Protein AF-0000000080647728 (afdb_homodimer)

Structure (mmCIF, N/CA/C/O backbone):
data_AF-0000000080647728-model_v1
#
loop_
_entity.id
_entity.type
_entity.pdbx_description
1 polymer 'DUF2283 domain-containing protein'
#
loop_
_atom_site.group_PDB
_atom_site.id
_a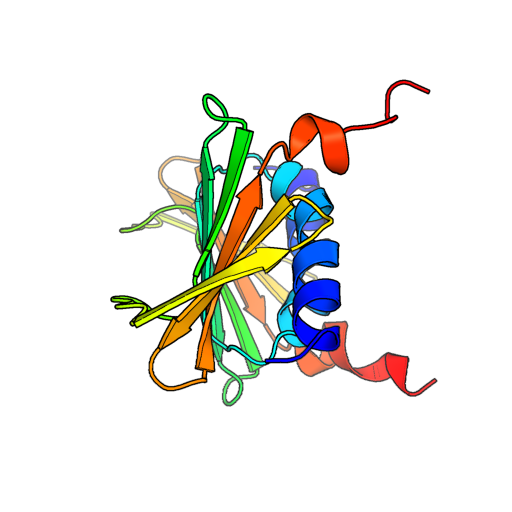tom_site.type_symbol
_atom_site.label_atom_id
_atom_site.label_alt_id
_atom_site.label_comp_id
_atom_site.label_asym_id
_atom_site.label_entity_id
_atom_site.label_seq_id
_atom_site.pdbx_PDB_ins_code
_atom_site.Cartn_x
_atom_site.Cartn_y
_atom_site.Cartn_z
_atom_site.occupancy
_atom_site.B_iso_or_equiv
_atom_site.auth_seq_id
_atom_site.auth_comp_id
_atom_site.auth_asym_id
_atom_site.auth_atom_id
_atom_site.pdbx_PDB_model_num
ATOM 1 N N . MET A 1 1 ? -8.32 15.43 6.559 1 52.53 1 MET A N 1
ATOM 2 C CA . MET A 1 1 ? -7.652 14.203 6.98 1 52.53 1 MET A CA 1
ATOM 3 C C . MET A 1 1 ? -6.828 14.43 8.242 1 52.53 1 MET A C 1
ATOM 5 O O . MET A 1 1 ? -6.027 15.367 8.305 1 52.53 1 MET A O 1
ATOM 9 N N . GLY A 1 2 ? -7.297 14.07 9.383 1 70.12 2 GLY A N 1
ATOM 10 C CA . GLY A 1 2 ? -6.805 14.453 10.695 1 70.12 2 GLY A CA 1
ATOM 11 C C . GLY A 1 2 ? -5.645 13.594 11.164 1 70.12 2 GLY A C 1
ATOM 12 O O . GLY A 1 2 ? -5.02 12.898 10.367 1 70.12 2 GLY A O 1
ATOM 13 N N . ALA A 1 3 ? -5.188 13.719 12.188 1 78.81 3 ALA A N 1
ATOM 14 C CA . ALA A 1 3 ? -4.156 13.016 12.945 1 78.81 3 ALA A CA 1
ATOM 15 C C . ALA A 1 3 ? -4.363 11.508 12.883 1 78.81 3 ALA A C 1
ATOM 17 O O . ALA A 1 3 ? -3.404 10.742 12.742 1 78.81 3 ALA A O 1
ATOM 18 N N . ALA A 1 4 ? -5.559 11.055 12.766 1 85.25 4 ALA A N 1
ATOM 19 C CA . ALA A 1 4 ? -5.875 9.633 12.781 1 85.25 4 ALA A CA 1
ATOM 20 C C . ALA A 1 4 ? -5.461 8.969 11.469 1 85.25 4 ALA A C 1
ATOM 22 O O . ALA A 1 4 ? -4.941 7.852 11.469 1 85.25 4 ALA A O 1
ATOM 23 N N . GLU A 1 5 ? -5.707 9.578 10.312 1 87.69 5 GLU A N 1
ATOM 24 C CA . GLU A 1 5 ? -5.344 9.039 9 1 87.69 5 GLU A CA 1
ATOM 25 C C . GLU A 1 5 ? -3.83 8.914 8.859 1 87.69 5 GLU A C 1
ATOM 27 O O . GLU A 1 5 ? -3.334 7.918 8.328 1 87.69 5 GLU A O 1
ATOM 32 N N . VAL A 1 6 ? -3.107 9.852 9.414 1 91.44 6 VAL A N 1
ATOM 33 C CA . VAL A 1 6 ? -1.65 9.828 9.367 1 91.44 6 VAL A CA 1
ATOM 34 C C . VAL A 1 6 ? -1.125 8.609 10.125 1 91.44 6 VAL A C 1
ATOM 36 O O . VAL A 1 6 ? -0.219 7.922 9.656 1 91.44 6 VAL A O 1
ATOM 39 N N . GLU A 1 7 ? -1.759 8.406 11.266 1 92.38 7 GLU A N 1
ATOM 40 C CA . GLU A 1 7 ? -1.34 7.273 12.078 1 92.38 7 GLU A CA 1
ATOM 41 C C . GLU A 1 7 ? -1.574 5.953 11.352 1 92.38 7 GLU A C 1
ATOM 43 O O . GLU A 1 7 ? -0.728 5.059 11.391 1 92.38 7 GLU A O 1
ATOM 48 N N . LYS A 1 8 ? -2.717 5.801 10.758 1 93.62 8 LYS A N 1
ATOM 49 C CA . LYS A 1 8 ? -3.051 4.574 10.039 1 93.62 8 LYS A CA 1
ATOM 50 C C . LYS A 1 8 ? -2.072 4.32 8.898 1 93.62 8 LYS A C 1
ATOM 52 O O . LYS A 1 8 ? -1.608 3.193 8.711 1 93.62 8 LYS A O 1
ATOM 57 N N . VAL A 1 9 ? -1.729 5.34 8.086 1 95.94 9 VAL A N 1
ATOM 58 C CA . VAL A 1 9 ? -0.808 5.199 6.961 1 95.94 9 VAL A CA 1
ATOM 59 C C . VAL A 1 9 ? 0.607 4.957 7.484 1 95.94 9 VAL A C 1
ATOM 61 O O . VAL A 1 9 ? 1.35 4.145 6.926 1 95.94 9 VAL A O 1
ATOM 64 N N . SER A 1 10 ? 0.935 5.629 8.625 1 94.38 10 SER A N 1
ATOM 65 C CA . SER A 1 10 ? 2.254 5.445 9.219 1 94.38 10 SER A CA 1
ATOM 66 C C . SER A 1 10 ? 2.477 3.996 9.641 1 94.38 10 SER A C 1
ATOM 68 O O . SER A 1 10 ? 3.594 3.482 9.547 1 94.38 10 SER A O 1
ATOM 70 N N . ALA A 1 11 ? 1.428 3.344 10.023 1 93.25 11 ALA A N 1
ATOM 71 C CA . ALA A 1 11 ? 1.516 1.955 10.469 1 93.25 11 ALA A CA 1
ATOM 72 C C . ALA A 1 11 ? 1.848 1.026 9.305 1 93.25 11 ALA A C 1
ATOM 74 O O . ALA A 1 11 ? 2.309 -0.099 9.516 1 93.25 11 ALA A O 1
ATOM 75 N N . LEU A 1 12 ? 1.635 1.454 8.086 1 94.25 12 LEU A N 1
ATOM 76 C CA . LEU A 1 12 ? 1.918 0.665 6.895 1 94.25 12 LEU A CA 1
ATOM 77 C C . LEU A 1 12 ? 3.398 0.729 6.539 1 94.25 12 LEU A C 1
ATOM 79 O O . LEU A 1 12 ? 3.93 -0.182 5.898 1 94.25 12 LEU A O 1
ATOM 83 N N . VAL A 1 13 ? 4.094 1.771 6.957 1 95.38 13 VAL A N 1
ATOM 84 C CA . VAL A 1 13 ? 5.41 2.119 6.441 1 95.38 13 VAL A CA 1
ATOM 85 C C . VAL A 1 13 ? 6.391 0.979 6.707 1 95.38 13 VAL A C 1
ATOM 87 O O . VAL A 1 13 ? 7.066 0.504 5.793 1 95.38 13 VAL A O 1
ATOM 90 N N . PRO A 1 14 ? 6.352 0.413 7.98 1 93.56 14 PRO A N 1
ATOM 91 C CA . PRO A 1 14 ? 7.301 -0.675 8.219 1 93.56 14 PRO A CA 1
ATOM 92 C C . PRO A 1 14 ? 7.027 -1.902 7.355 1 93.56 14 PRO A C 1
ATOM 94 O O . PRO A 1 14 ? 7.965 -2.578 6.922 1 93.56 14 PRO A O 1
ATOM 97 N N . HIS A 1 15 ? 5.777 -2.215 7.121 1 93.44 15 HIS A N 1
ATOM 98 C CA . HIS A 1 15 ? 5.418 -3.359 6.289 1 93.44 15 HIS A CA 1
ATOM 99 C C . HIS A 1 15 ? 5.793 -3.119 4.832 1 93.44 15 HIS A C 1
ATOM 101 O O . HIS A 1 15 ? 6.305 -4.02 4.164 1 93.44 15 HIS A O 1
ATOM 107 N N . LEU A 1 16 ? 5.574 -1.917 4.332 1 95.19 16 LEU A N 1
ATOM 108 C CA . LEU A 1 16 ? 5.883 -1.56 2.953 1 95.19 16 LEU A CA 1
ATOM 109 C C . LEU A 1 16 ? 7.379 -1.69 2.682 1 95.19 16 LEU A C 1
ATOM 111 O O . LEU A 1 16 ? 7.781 -2.129 1.602 1 95.19 16 LEU A O 1
ATOM 115 N N . LEU A 1 17 ? 8.188 -1.427 3.686 1 93.56 17 LEU A N 1
ATOM 116 C CA . LEU A 1 17 ? 9.633 -1.405 3.5 1 93.56 17 LEU A CA 1
ATOM 117 C C . LEU A 1 17 ? 10.188 -2.82 3.393 1 93.56 17 LEU A C 1
ATOM 119 O O . LEU A 1 17 ? 11.305 -3.02 2.91 1 93.56 17 LEU A O 1
ATOM 123 N N . THR A 1 18 ? 9.375 -3.785 3.834 1 92.5 18 THR A N 1
ATOM 124 C CA . THR A 1 18 ? 9.8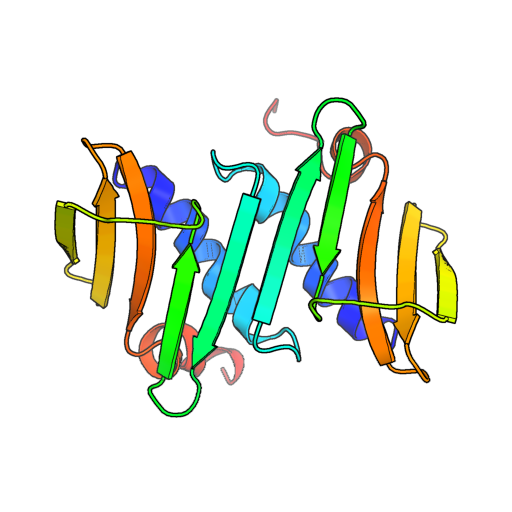52 -5.164 3.793 1 92.5 18 THR A CA 1
ATOM 125 C C . THR A 1 18 ? 9.469 -5.828 2.473 1 92.5 18 THR A C 1
ATOM 127 O O . THR A 1 18 ? 9.93 -6.934 2.172 1 92.5 18 THR A O 1
ATOM 130 N N . ILE A 1 19 ? 8.648 -5.219 1.734 1 93.31 19 ILE A N 1
ATOM 131 C CA . ILE A 1 19 ? 8.289 -5.734 0.419 1 93.31 19 ILE A CA 1
ATOM 132 C C . ILE A 1 19 ? 9.43 -5.488 -0.565 1 93.31 19 ILE A C 1
ATOM 134 O O . ILE A 1 19 ? 9.977 -4.387 -0.625 1 93.31 19 ILE A O 1
ATOM 138 N N . PRO A 1 20 ? 9.789 -6.473 -1.344 1 93.25 20 PRO A N 1
ATOM 139 C CA . PRO A 1 20 ? 10.953 -6.348 -2.221 1 93.25 20 PRO A CA 1
ATOM 140 C C . PRO A 1 20 ? 10.711 -5.406 -3.396 1 93.25 20 PRO A C 1
ATOM 142 O O . PRO A 1 20 ? 11.625 -5.137 -4.176 1 93.25 20 PRO A O 1
ATOM 145 N N . HIS A 1 21 ? 9.586 -4.84 -3.512 1 95.44 21 HIS A N 1
ATOM 146 C CA . HIS A 1 21 ? 9.242 -3.914 -4.582 1 95.44 21 HIS A CA 1
ATOM 147 C C . HIS A 1 21 ? 9.219 -2.475 -4.078 1 95.44 21 HIS A C 1
ATOM 149 O O . HIS A 1 21 ? 8.664 -2.197 -3.012 1 95.44 21 HIS A O 1
ATOM 155 N N . LYS A 1 22 ? 9.727 -1.535 -4.855 1 96.25 22 LYS A N 1
ATOM 156 C CA . LYS A 1 22 ? 9.836 -0.133 -4.461 1 96.25 22 LYS A CA 1
ATOM 157 C C . LYS A 1 22 ? 8.57 0.639 -4.824 1 96.25 22 LYS A C 1
ATOM 159 O O . LYS A 1 22 ? 8.344 1.743 -4.324 1 96.25 22 LYS A O 1
ATOM 164 N N . LYS A 1 23 ? 7.875 0.081 -5.77 1 97.94 23 LYS A N 1
ATOM 165 C CA . LYS A 1 23 ? 6.602 0.671 -6.172 1 97.94 23 LYS A CA 1
ATOM 166 C C . LYS A 1 23 ? 5.453 -0.317 -5.98 1 97.94 23 LYS A C 1
ATOM 168 O O . LYS A 1 23 ? 5.578 -1.494 -6.324 1 97.94 23 LYS A O 1
ATOM 173 N N . ILE A 1 24 ? 4.418 0.132 -5.414 1 98.06 24 ILE A N 1
ATOM 174 C CA . ILE A 1 24 ? 3.236 -0.684 -5.148 1 98.06 24 ILE A CA 1
ATOM 175 C C . ILE A 1 24 ? 1.976 0.1 -5.508 1 98.06 24 ILE A C 1
ATOM 177 O O . ILE A 1 24 ? 1.855 1.28 -5.168 1 98.06 24 ILE A O 1
ATOM 181 N N . TRP A 1 25 ? 1.13 -0.484 -6.273 1 98.38 25 TRP A N 1
ATOM 182 C CA . TRP A 1 25 ? -0.187 0.058 -6.59 1 98.38 25 TRP A CA 1
ATOM 183 C C . TRP A 1 25 ? -1.292 -0.813 -6.004 1 98.38 25 TRP A C 1
ATOM 185 O O . TRP A 1 25 ? -1.354 -2.014 -6.277 1 98.38 25 TRP A O 1
ATOM 195 N N . VAL A 1 26 ? -2.121 -0.17 -5.238 1 98.38 26 VAL A N 1
ATOM 196 C CA . VAL A 1 26 ? -3.164 -0.921 -4.547 1 98.38 26 VAL A CA 1
ATOM 197 C C . VAL A 1 26 ? -4.535 -0.373 -4.934 1 98.38 26 VAL A C 1
ATOM 199 O O . VAL A 1 26 ? -4.727 0.843 -5.012 1 98.38 26 VAL A O 1
ATOM 202 N N . GLU A 1 27 ? -5.461 -1.187 -5.176 1 98.38 27 GLU A N 1
ATOM 203 C CA . GLU A 1 27 ? -6.855 -0.819 -5.406 1 98.38 27 GLU A CA 1
ATOM 204 C C . GLU A 1 27 ? -7.805 -1.799 -4.727 1 98.38 27 GLU A C 1
ATOM 206 O O . GLU A 1 27 ? -7.727 -3.008 -4.949 1 98.38 27 GLU A O 1
ATOM 211 N N . TYR A 1 28 ? -8.648 -1.309 -3.893 1 98 28 TYR A N 1
ATOM 212 C CA . TYR A 1 28 ? -9.68 -2.131 -3.275 1 98 28 TYR A CA 1
ATOM 213 C C . TYR A 1 28 ? -11.023 -1.924 -3.961 1 98 28 TYR A C 1
ATOM 215 O O . TYR A 1 28 ? -11.57 -0.817 -3.955 1 98 28 TYR A O 1
ATOM 223 N N . ASP A 1 29 ? -11.492 -2.945 -4.59 1 97.94 29 ASP A N 1
ATOM 224 C CA . ASP A 1 29 ? -12.844 -3 -5.141 1 97.94 29 ASP A CA 1
ATOM 225 C C . ASP A 1 29 ? -13.836 -3.494 -4.098 1 97.94 29 ASP A C 1
ATOM 227 O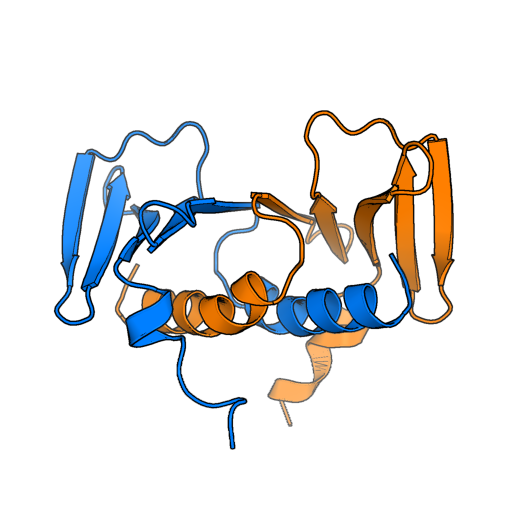 O . ASP A 1 29 ? -14.023 -4.703 -3.93 1 97.94 29 ASP A O 1
ATOM 231 N N . GLU A 1 30 ? -14.508 -2.629 -3.443 1 95.44 30 GLU A N 1
ATOM 232 C CA . GLU A 1 30 ? -15.414 -2.955 -2.346 1 95.44 30 GLU A CA 1
ATOM 233 C C . GLU A 1 30 ? -16.594 -3.793 -2.83 1 95.44 30 GLU A C 1
ATOM 235 O O . GLU A 1 30 ? -17.047 -4.703 -2.131 1 95.44 30 GLU A O 1
ATOM 240 N N . GLU A 1 31 ? -17.078 -3.434 -4.012 1 96.56 31 GLU A N 1
ATOM 241 C CA . GLU A 1 31 ? -18.25 -4.141 -4.547 1 96.56 31 GLU A CA 1
ATOM 242 C C . GLU A 1 31 ? -17.922 -5.613 -4.789 1 96.56 31 GLU A C 1
ATOM 244 O O . GLU A 1 31 ? -18.719 -6.488 -4.434 1 96.56 31 GLU A O 1
ATOM 249 N N . ALA A 1 32 ? -16.797 -5.898 -5.297 1 97.62 32 ALA A N 1
ATOM 250 C CA . ALA A 1 32 ? -16.406 -7.281 -5.578 1 97.62 32 ALA A CA 1
ATOM 251 C C . ALA A 1 32 ? -15.695 -7.906 -4.383 1 97.62 32 ALA A C 1
ATOM 253 O O . ALA A 1 32 ? -15.445 -9.109 -4.363 1 97.62 32 ALA A O 1
ATOM 254 N N . ASP A 1 33 ? -15.312 -7.062 -3.316 1 97.19 33 ASP A N 1
ATOM 255 C CA . ASP A 1 33 ? -14.531 -7.461 -2.148 1 97.19 33 ASP A CA 1
ATOM 256 C C . ASP A 1 33 ? -13.195 -8.07 -2.559 1 97.19 33 ASP A C 1
ATOM 258 O O . ASP A 1 33 ? -12.852 -9.172 -2.129 1 97.19 33 ASP A O 1
ATOM 262 N N . VAL A 1 34 ? -12.469 -7.328 -3.439 1 98.25 34 VAL A N 1
ATOM 263 C CA . VAL A 1 34 ? -11.195 -7.758 -4.008 1 98.25 34 VAL A CA 1
ATOM 264 C C . VAL A 1 34 ? -10.156 -6.652 -3.838 1 98.25 34 VAL A C 1
ATOM 266 O O . VAL A 1 34 ? -10.43 -5.484 -4.113 1 98.25 34 VAL A O 1
ATOM 269 N N . LEU A 1 35 ? -9.023 -7.059 -3.32 1 98.44 35 LEU A N 1
ATOM 270 C CA . LEU A 1 35 ? -7.895 -6.141 -3.236 1 98.44 35 LEU A CA 1
ATOM 271 C C . LEU A 1 35 ? -6.836 -6.484 -4.281 1 98.44 35 LEU A C 1
ATOM 273 O O . LEU A 1 35 ? -6.359 -7.621 -4.34 1 98.44 35 LEU A O 1
ATOM 277 N N . TYR A 1 36 ? -6.492 -5.551 -5.148 1 98.38 36 TYR A N 1
ATOM 278 C CA . TYR A 1 36 ? -5.438 -5.68 -6.152 1 98.38 36 TYR A CA 1
ATOM 279 C C . TYR A 1 36 ? -4.145 -5.027 -5.672 1 98.38 36 TYR A C 1
ATOM 281 O O . TYR A 1 36 ? -4.148 -3.869 -5.246 1 98.38 36 TYR A O 1
ATOM 289 N N . VAL A 1 37 ? -3.125 -5.727 -5.684 1 98.19 37 VAL A N 1
ATOM 290 C CA . VAL A 1 37 ? -1.785 -5.227 -5.398 1 98.19 37 VAL A CA 1
ATOM 291 C C . VAL A 1 37 ? -0.878 -5.465 -6.602 1 98.19 37 VAL A C 1
ATOM 293 O O . VAL A 1 37 ? -0.686 -6.605 -7.031 1 98.19 37 VAL A O 1
ATOM 296 N N . ASN A 1 38 ? -0.361 -4.406 -7.164 1 98.06 38 ASN A N 1
ATOM 297 C CA . ASN A 1 38 ? 0.505 -4.492 -8.336 1 98.06 38 ASN A CA 1
ATOM 298 C C . ASN A 1 38 ? 1.908 -3.973 -8.031 1 98.06 38 ASN A C 1
ATOM 300 O O . ASN A 1 38 ? 2.066 -2.951 -7.363 1 98.06 38 ASN A O 1
ATOM 304 N N . PHE A 1 39 ? 2.867 -4.621 -8.547 1 97.62 39 PHE A N 1
ATOM 305 C CA . PHE A 1 39 ? 4.258 -4.238 -8.328 1 97.62 39 PHE A CA 1
ATOM 306 C C . PHE A 1 39 ? 4.891 -3.74 -9.625 1 97.62 39 PHE A C 1
ATOM 308 O O . PHE A 1 39 ? 6.031 -3.275 -9.625 1 97.62 39 PHE A O 1
ATOM 315 N N . LYS A 1 40 ? 4.152 -3.848 -10.648 1 96.19 40 LYS A N 1
ATOM 316 C CA . LYS A 1 40 ? 4.59 -3.422 -11.977 1 96.19 40 LYS A CA 1
ATOM 317 C C . LYS A 1 40 ? 3.43 -2.854 -12.781 1 96.19 40 LYS A C 1
ATOM 319 O O . LYS A 1 40 ? 2.342 -3.432 -12.805 1 96.19 40 LYS A O 1
ATOM 324 N N . ARG A 1 41 ? 3.646 -1.686 -13.414 1 92.94 41 ARG A N 1
ATOM 325 C CA . ARG A 1 41 ? 2.672 -1.079 -14.312 1 92.94 41 ARG A CA 1
ATOM 326 C C . ARG A 1 41 ? 3.355 -0.495 -15.547 1 92.94 41 ARG A C 1
ATOM 328 O O . ARG A 1 41 ? 4.266 0.327 -15.43 1 92.94 41 ARG A O 1
ATOM 335 N N . PRO A 1 42 ? 2.934 -0.889 -16.75 1 91.44 42 PRO A N 1
ATOM 336 C CA . PRO A 1 42 ? 1.928 -1.929 -16.984 1 91.44 42 PRO A CA 1
ATOM 337 C C . PRO A 1 42 ? 2.463 -3.336 -16.719 1 91.44 42 PRO A C 1
ATOM 339 O O . PRO A 1 42 ? 3.666 -3.576 -16.844 1 91.44 42 PRO A O 1
ATOM 342 N N . SER A 1 43 ? 1.529 -4.184 -16.094 1 89.62 43 SER A N 1
ATOM 343 C CA . SER A 1 43 ? 1.917 -5.582 -15.93 1 89.62 43 SER A CA 1
ATOM 344 C C . SER A 1 43 ? 1.214 -6.473 -16.938 1 89.62 43 SER A C 1
ATOM 346 O O . SER A 1 43 ? 0.061 -6.227 -17.297 1 89.62 43 SER A O 1
ATOM 348 N N . ARG A 1 44 ? 2.01 -7.336 -17.5 1 93.44 44 ARG A N 1
ATOM 349 C CA . ARG A 1 44 ? 1.472 -8.359 -18.406 1 93.44 44 ARG A CA 1
ATOM 350 C C . ARG A 1 44 ? 1.787 -9.758 -17.875 1 93.44 44 ARG A C 1
ATOM 352 O O . ARG A 1 44 ? 2.74 -10.391 -18.344 1 93.44 44 ARG A O 1
ATOM 359 N N . ALA A 1 45 ? 1.059 -10.195 -17 1 94.81 45 ALA A N 1
ATOM 360 C CA . ALA A 1 45 ? 1.298 -11.508 -16.406 1 94.81 45 ALA A CA 1
ATOM 361 C C . ALA A 1 45 ? 1.179 -12.617 -17.438 1 94.81 45 ALA A C 1
ATOM 363 O O . ALA A 1 45 ? 0.284 -12.578 -18.297 1 94.81 45 ALA A O 1
ATOM 364 N N . ASP A 1 46 ? 2.08 -13.484 -17.453 1 97.44 46 ASP A N 1
ATOM 365 C CA . ASP A 1 46 ? 2.012 -14.633 -18.359 1 97.44 46 ASP A CA 1
ATOM 366 C C . ASP A 1 46 ? 1.742 -15.922 -17.578 1 97.44 46 ASP A C 1
ATOM 368 O O . ASP A 1 46 ? 1.647 -17 -18.172 1 97.44 46 ASP A O 1
ATOM 372 N N . ASP A 1 47 ? 1.717 -15.883 -16.234 1 95.81 47 ASP A N 1
ATOM 373 C CA . ASP A 1 47 ? 1.381 -16.984 -15.344 1 95.81 47 ASP A CA 1
ATOM 374 C C . ASP A 1 47 ? 0.583 -16.5 -14.133 1 95.81 47 ASP A C 1
ATOM 376 O O . ASP A 1 47 ? 0.785 -15.375 -13.664 1 95.81 47 ASP A O 1
ATOM 380 N N . SER A 1 48 ? -0.343 -17.25 -13.68 1 96.38 48 SER A N 1
ATOM 381 C CA . SER A 1 48 ? -1.125 -16.953 -12.484 1 96.38 48 SER A CA 1
ATOM 382 C C . SER A 1 48 ? -1.438 -18.234 -11.703 1 96.38 48 SER A C 1
ATOM 384 O O . SER A 1 48 ? -1.648 -19.281 -12.297 1 96.38 48 SER A O 1
ATOM 386 N N . GLU A 1 49 ? -1.444 -18.109 -10.375 1 96.25 49 GLU A N 1
ATOM 387 C CA . GLU A 1 49 ? -1.731 -19.234 -9.477 1 96.25 49 GLU A CA 1
ATOM 388 C C . GLU A 1 49 ? -2.74 -18.828 -8.406 1 96.25 49 GLU A C 1
ATOM 390 O O . GLU A 1 49 ? -2.598 -17.781 -7.773 1 96.25 49 GLU A O 1
ATOM 395 N N . LEU A 1 50 ? -3.746 -19.625 -8.281 1 96.31 50 LEU A N 1
ATOM 396 C CA . LEU A 1 50 ? -4.672 -19.469 -7.16 1 96.31 50 LEU A CA 1
ATOM 397 C C . LEU A 1 50 ? -4.219 -20.297 -5.961 1 96.31 50 LEU A C 1
ATOM 399 O O . LEU A 1 50 ? -4.031 -21.5 -6.074 1 96.31 50 LEU A O 1
ATOM 403 N N . THR A 1 51 ? -4.023 -19.609 -4.855 1 94.31 51 THR A N 1
ATOM 404 C CA . THR A 1 51 ? -3.566 -20.312 -3.656 1 94.31 51 THR A CA 1
ATOM 405 C C . THR A 1 51 ? -4.754 -20.797 -2.828 1 94.31 51 THR A C 1
ATOM 407 O O . THR A 1 51 ? -5.898 -20.453 -3.115 1 94.31 51 THR A O 1
ATOM 410 N N . ASP A 1 52 ? -4.496 -21.578 -1.776 1 91.5 52 ASP A N 1
ATOM 411 C CA . ASP A 1 52 ? -5.539 -22.125 -0.916 1 91.5 52 ASP A CA 1
ATOM 412 C C . ASP A 1 52 ? -6.188 -21.031 -0.075 1 91.5 52 ASP A C 1
ATOM 414 O O . ASP A 1 52 ? -7.32 -21.188 0.391 1 91.5 52 ASP A O 1
ATOM 418 N N . ASP A 1 53 ? -5.531 -19.875 0.059 1 91.25 53 ASP A N 1
ATOM 419 C CA . ASP A 1 53 ? -6.02 -18.781 0.907 1 91.25 53 ASP A CA 1
ATOM 420 C C . ASP A 1 53 ? -6.68 -17.688 0.074 1 91.25 53 ASP A C 1
ATOM 422 O O . ASP A 1 53 ? -6.664 -16.516 0.455 1 91.25 53 ASP A O 1
ATOM 426 N N . ASP A 1 54 ? -7.129 -18.062 -1.134 1 95.31 54 ASP A N 1
ATOM 427 C CA . ASP A 1 54 ? -7.902 -17.156 -1.98 1 95.31 54 ASP A CA 1
ATOM 428 C C . ASP A 1 54 ? -7.051 -15.977 -2.449 1 95.31 54 ASP A C 1
ATOM 430 O O . ASP A 1 54 ? -7.512 -14.836 -2.449 1 95.31 54 ASP A O 1
ATOM 434 N N . ILE A 1 55 ? -5.785 -16.266 -2.752 1 97.25 55 ILE A N 1
ATOM 435 C CA . ILE A 1 55 ? -4.887 -15.266 -3.318 1 97.25 55 ILE A CA 1
ATOM 436 C C . ILE A 1 55 ? -4.465 -15.688 -4.723 1 97.25 55 ILE A C 1
ATOM 438 O O . ILE A 1 55 ? -4.09 -16.844 -4.945 1 97.25 55 ILE A O 1
ATOM 442 N N . ILE A 1 56 ? -4.629 -14.836 -5.68 1 97.62 56 ILE A N 1
ATOM 443 C CA . ILE A 1 56 ? -4.102 -15.07 -7.02 1 97.62 56 ILE A CA 1
ATOM 444 C C . ILE A 1 56 ? -2.738 -14.398 -7.16 1 97.62 56 ILE A C 1
ATOM 446 O O . ILE A 1 56 ? -2.617 -13.18 -6.988 1 97.62 56 ILE A O 1
ATOM 450 N N . ILE A 1 57 ? -1.797 -15.133 -7.43 1 97.62 57 ILE A N 1
ATOM 451 C CA . ILE A 1 57 ? -0.449 -14.625 -7.656 1 97.62 57 ILE A CA 1
ATOM 452 C C . ILE A 1 57 ? -0.18 -14.531 -9.156 1 97.62 57 ILE A C 1
ATOM 454 O O . ILE A 1 57 ? -0.324 -15.516 -9.883 1 97.62 57 ILE A O 1
ATOM 458 N N . ARG A 1 58 ? 0.111 -13.383 -9.648 1 97.38 58 ARG A N 1
ATOM 459 C CA . ARG A 1 58 ? 0.404 -13.125 -11.062 1 97.38 58 ARG A CA 1
ATOM 460 C C . ARG A 1 58 ? 1.899 -12.93 -11.281 1 97.38 58 ARG A C 1
ATOM 462 O O . ARG A 1 58 ? 2.555 -12.211 -10.523 1 97.38 58 ARG A O 1
ATOM 469 N N . ARG A 1 59 ? 2.436 -13.617 -12.289 1 96.69 59 ARG A N 1
ATOM 470 C CA . ARG A 1 59 ? 3.865 -13.555 -12.578 1 96.69 59 ARG A CA 1
ATOM 471 C C . ARG A 1 59 ? 4.109 -13.172 -14.039 1 96.69 59 ARG A C 1
ATOM 473 O O . ARG A 1 59 ? 3.293 -13.477 -14.906 1 96.69 59 ARG A O 1
ATOM 480 N N . GLU A 1 60 ? 5.098 -12.43 -14.289 1 96.25 60 GLU A N 1
ATOM 481 C CA . GLU A 1 60 ? 5.668 -12.141 -15.602 1 96.25 60 GLU A CA 1
ATOM 482 C C . GLU A 1 60 ? 7.109 -12.625 -15.703 1 96.25 60 GLU A C 1
ATOM 484 O O . GLU A 1 60 ? 7.984 -12.141 -14.977 1 96.25 60 GLU A O 1
ATOM 489 N N . LYS A 1 61 ? 7.367 -13.656 -16.516 1 94.94 61 LYS A N 1
ATOM 490 C CA . LYS A 1 61 ? 8.703 -14.234 -16.672 1 94.94 61 LYS A CA 1
ATOM 491 C C . LYS A 1 61 ? 9.25 -14.727 -15.336 1 94.94 61 LYS A C 1
ATOM 493 O O . LYS A 1 61 ? 10.398 -14.445 -14.984 1 94.94 61 LYS A O 1
ATOM 498 N N . GLY A 1 62 ? 8.344 -15.297 -14.484 1 92.62 62 GLY A N 1
ATOM 499 C CA . GLY A 1 62 ? 8.742 -15.953 -13.25 1 92.62 62 GLY A CA 1
ATOM 500 C C . GLY A 1 62 ? 8.75 -15.031 -12.047 1 92.62 62 GLY A C 1
ATOM 501 O O . GLY A 1 62 ? 8.875 -15.477 -10.906 1 92.62 62 GLY A O 1
ATOM 502 N N . GLU A 1 63 ? 8.617 -13.695 -12.328 1 93.38 63 GLU A N 1
ATOM 503 C CA . GLU A 1 63 ? 8.641 -12.711 -11.25 1 93.38 63 GLU A CA 1
ATOM 504 C C . GLU A 1 63 ? 7.23 -12.266 -10.875 1 93.38 63 GLU A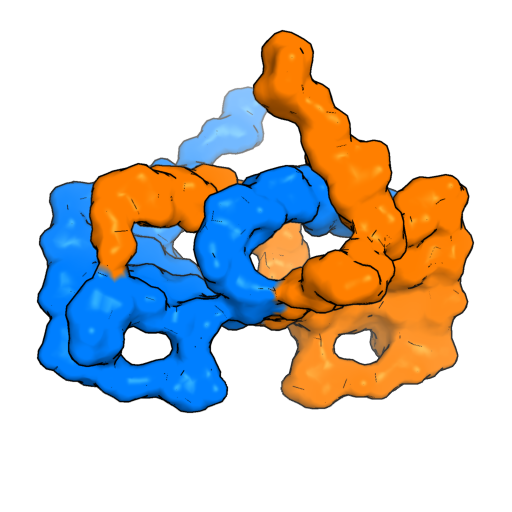 C 1
ATOM 506 O O . GLU A 1 63 ? 6.383 -12.062 -11.75 1 93.38 63 GLU A O 1
ATOM 511 N N . VAL A 1 64 ? 6.984 -12.195 -9.609 1 95.38 64 VAL A N 1
ATOM 512 C CA . VAL A 1 64 ? 5.672 -11.75 -9.148 1 95.38 64 VAL A CA 1
ATOM 513 C C . VAL A 1 64 ? 5.457 -10.289 -9.539 1 95.38 64 VAL A C 1
ATOM 515 O O . VAL A 1 64 ? 6.273 -9.43 -9.203 1 95.38 64 VAL A O 1
ATOM 518 N N . VAL A 1 65 ? 4.406 -10.047 -10.227 1 96.62 65 VAL A N 1
ATOM 519 C CA . VAL A 1 65 ? 4.133 -8.688 -10.672 1 96.62 65 VAL A CA 1
ATOM 520 C C . VAL A 1 65 ? 2.838 -8.18 -10.031 1 96.62 65 VAL A C 1
ATOM 522 O O . VAL A 1 65 ? 2.496 -7.004 -10.156 1 96.62 65 VAL A O 1
ATOM 525 N N . GLY A 1 66 ? 2.086 -9.055 -9.352 1 97.38 66 GLY A N 1
ATOM 526 C CA . GLY A 1 66 ? 0.871 -8.641 -8.664 1 97.38 66 GLY A CA 1
ATOM 527 C C . GLY A 1 66 ? 0.25 -9.75 -7.832 1 97.38 66 GLY A C 1
ATOM 528 O O . G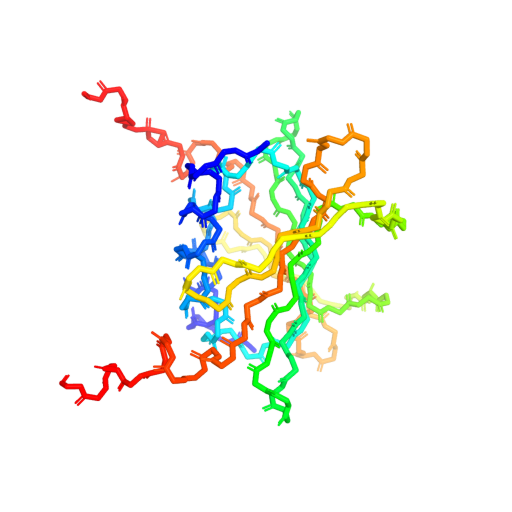LY A 1 66 ? 0.624 -10.914 -7.965 1 97.38 66 GLY A O 1
ATOM 529 N N . MET A 1 67 ? -0.653 -9.375 -7.02 1 97.94 67 MET A N 1
ATOM 530 C CA . MET A 1 67 ? -1.455 -10.266 -6.191 1 97.94 67 MET A CA 1
ATOM 531 C C . MET A 1 67 ? -2.896 -9.773 -6.094 1 97.94 67 MET A C 1
ATOM 533 O O . MET A 1 67 ? -3.139 -8.57 -5.98 1 97.94 67 MET A O 1
ATOM 537 N N . THR A 1 68 ? -3.812 -10.664 -6.176 1 98.06 68 THR A N 1
ATOM 538 C CA . THR A 1 68 ? -5.23 -10.367 -6.004 1 98.06 68 THR A CA 1
ATOM 539 C C . THR A 1 68 ? -5.797 -11.117 -4.805 1 98.06 68 THR A C 1
ATOM 541 O O . THR A 1 68 ? -5.77 -12.352 -4.77 1 98.06 68 THR A O 1
ATOM 544 N N . PHE A 1 69 ? -6.199 -10.43 -3.801 1 97.94 69 PHE A N 1
ATOM 545 C CA . PHE A 1 69 ? -6.82 -11 -2.613 1 97.94 69 PHE A CA 1
ATOM 546 C C . PHE A 1 69 ? -8.336 -11.039 -2.758 1 97.94 69 PHE A C 1
ATOM 548 O O . PHE A 1 69 ? -8.984 -9.992 -2.85 1 97.94 69 PHE A O 1
ATOM 555 N N . LEU A 1 70 ? -8.883 -12.188 -2.771 1 97.88 70 LEU A N 1
ATOM 556 C CA . LEU A 1 70 ? -10.32 -12.383 -2.932 1 97.88 70 LEU A CA 1
ATOM 557 C C . LEU A 1 70 ? -11.008 -12.477 -1.575 1 97.88 70 LEU A C 1
ATOM 559 O O . LEU A 1 70 ? -10.391 -12.859 -0.582 1 97.88 70 LEU A O 1
ATOM 563 N N . ASN A 1 71 ? -12.25 -12.07 -1.488 1 96.31 71 ASN A N 1
ATOM 564 C CA . ASN A 1 71 ? -13.055 -12.188 -0.278 1 96.31 71 ASN A CA 1
ATOM 565 C C . ASN A 1 71 ? -12.352 -11.578 0.929 1 96.31 71 ASN A C 1
ATOM 567 O O . ASN A 1 71 ? -12.227 -12.219 1.972 1 96.31 71 ASN A O 1
ATOM 571 N N . VAL A 1 72 ? -11.867 -10.414 0.735 1 95.19 72 VAL A N 1
ATOM 572 C CA . VAL A 1 72 ? -11.016 -9.719 1.692 1 95.19 72 VAL A CA 1
ATOM 573 C C . VAL A 1 72 ? -11.766 -9.523 3.01 1 95.19 72 VAL A C 1
ATOM 575 O O . VAL A 1 72 ? -11.219 -9.773 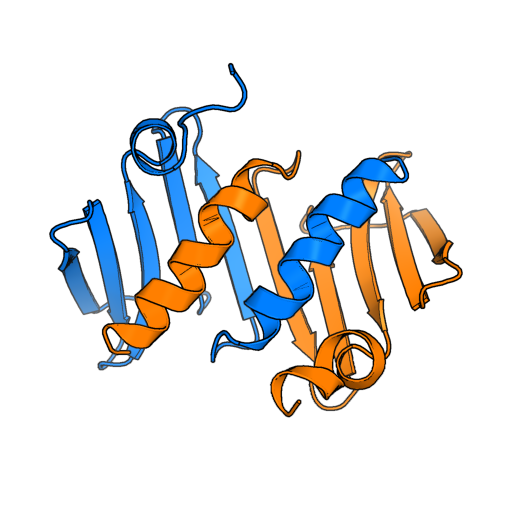4.086 1 95.19 72 VAL A O 1
ATOM 578 N N . ALA A 1 73 ? -12.977 -9.016 2.895 1 90.44 73 ALA A N 1
ATOM 579 C CA . ALA A 1 73 ? -13.781 -8.75 4.09 1 90.44 73 ALA A CA 1
ATOM 580 C C . ALA A 1 73 ? -13.961 -10.023 4.918 1 90.44 73 ALA A C 1
ATOM 582 O O . ALA A 1 73 ? -13.906 -9.977 6.148 1 90.44 73 ALA A O 1
ATOM 583 N N . LYS A 1 74 ? -14.188 -11.148 4.277 1 87.75 74 LYS A N 1
ATOM 584 C CA . LYS A 1 74 ? -14.375 -12.422 4.965 1 87.75 74 LYS A CA 1
ATOM 585 C C . LYS A 1 74 ? -13.078 -12.898 5.605 1 87.75 74 LYS A C 1
ATOM 587 O O . LYS A 1 74 ? -13.078 -13.406 6.727 1 87.75 74 LYS A O 1
ATOM 592 N N . ARG A 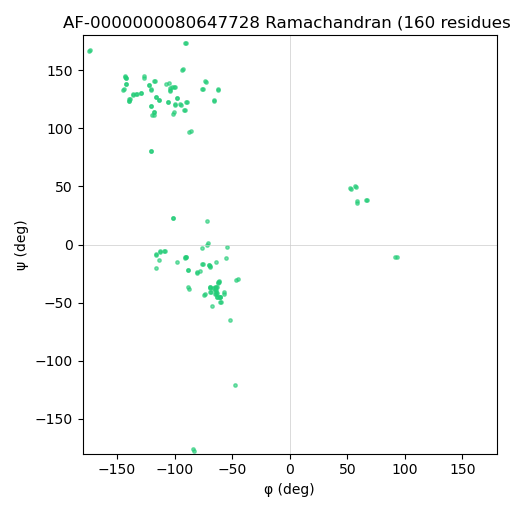1 75 ? -11.977 -12.672 4.922 1 89.88 75 ARG A N 1
ATOM 593 C CA . ARG A 1 75 ? -10.695 -13.242 5.324 1 89.88 75 ARG A CA 1
ATOM 594 C C . ARG A 1 75 ? -9.984 -12.344 6.328 1 89.88 75 ARG A C 1
ATOM 596 O O . ARG A 1 75 ? -9.281 -12.828 7.215 1 89.88 75 ARG A O 1
ATOM 603 N N . PHE A 1 76 ? -10.125 -11.133 6.07 1 82.94 76 PHE A N 1
ATOM 604 C CA . PHE A 1 76 ? -9.344 -10.188 6.863 1 82.94 76 PHE A CA 1
ATOM 605 C C . PHE A 1 76 ? -10.25 -9.328 7.734 1 82.94 76 PHE A C 1
ATOM 607 O O . PHE A 1 76 ? -9.773 -8.562 8.57 1 82.94 76 PHE A O 1
ATOM 614 N N . GLY A 1 77 ? -11.672 -9.438 7.348 1 65.19 77 GLY A N 1
ATOM 615 C CA . GLY A 1 77 ? -12.68 -8.68 8.086 1 65.19 77 GLY A CA 1
ATOM 616 C C . GLY A 1 77 ? -12.922 -9.219 9.484 1 65.19 77 GLY A C 1
ATOM 617 O O . GLY A 1 77 ? -13.891 -8.836 10.141 1 65.19 77 GLY A O 1
ATOM 618 N N . THR A 1 78 ? -12.508 -9.828 10.289 1 46.44 78 THR A N 1
ATOM 619 C CA . THR A 1 78 ? -13.273 -10.172 11.484 1 46.44 78 THR A CA 1
ATOM 620 C C . THR A 1 78 ? -13.945 -8.93 12.062 1 46.44 78 THR A C 1
ATOM 622 O O . THR A 1 78 ? -15.172 -8.867 12.156 1 46.44 78 THR A O 1
ATOM 625 N N . LYS A 1 79 ? -13.492 -8.664 13.539 1 41.62 79 LYS A N 1
ATOM 626 C CA . LYS A 1 79 ? -13.648 -8.469 14.984 1 41.62 79 LYS A CA 1
ATOM 627 C C . LYS A 1 79 ? -13.672 -6.988 15.336 1 41.62 79 LYS A C 1
ATOM 629 O O . LYS A 1 79 ? -13.633 -6.625 16.516 1 41.62 79 LYS A O 1
ATOM 634 N N . ASN A 1 80 ? -13.391 -5.895 14.797 1 36.19 80 ASN A N 1
ATOM 635 C CA . ASN A 1 80 ? -13.617 -4.887 15.828 1 36.19 80 ASN A CA 1
ATOM 636 C C . ASN A 1 80 ? -15.023 -4.984 16.406 1 36.19 80 ASN A C 1
ATOM 638 O O . ASN A 1 80 ? -15.57 -3.994 16.891 1 36.19 80 ASN A O 1
ATOM 642 N N . ARG A 1 81 ? -15.875 -5.805 15.992 1 33.38 81 ARG A N 1
ATOM 643 C CA . ARG A 1 81 ? -17.016 -5.797 16.891 1 33.38 81 ARG A CA 1
ATOM 644 C C . ARG A 1 81 ? -16.625 -6.289 18.281 1 33.38 81 ARG A C 1
ATOM 646 O O . ARG A 1 81 ? -17.469 -6.328 19.188 1 33.38 81 ARG A O 1
ATOM 653 N N . ALA A 1 82 ? -15.633 -6.883 18.625 1 27.56 82 ALA A N 1
ATOM 654 C CA . ALA A 1 82 ? -15.766 -7.109 20.062 1 27.56 82 ALA A CA 1
ATOM 655 C C . ALA A 1 82 ? -15.641 -5.801 20.844 1 27.56 82 ALA A C 1
ATOM 657 O O . ALA A 1 82 ? -14.945 -4.879 20.406 1 27.56 82 ALA A O 1
ATOM 658 N N . MET B 1 1 ? 8.992 -15.375 -6.508 1 53 1 MET B N 1
ATOM 659 C CA . MET B 1 1 ? 8.414 -14.773 -5.309 1 53 1 MET B CA 1
ATOM 660 C C . MET B 1 1 ? 7.711 -15.828 -4.461 1 53 1 MET B C 1
ATOM 662 O O . MET B 1 1 ? 6.875 -16.578 -4.969 1 53 1 MET B O 1
ATOM 666 N N . GLY B 1 2 ? 8.32 -16.328 -3.424 1 70.56 2 GLY B N 1
ATOM 667 C CA . GLY B 1 2 ? 7.945 -17.516 -2.672 1 70.56 2 GLY B CA 1
ATOM 668 C C . GLY B 1 2 ? 6.871 -17.25 -1.635 1 70.56 2 GLY B C 1
ATOM 669 O O . GLY B 1 2 ? 6.195 -16.219 -1.679 1 70.56 2 GLY B O 1
ATOM 670 N N . ALA B 1 3 ? 6.496 -18.078 -0.944 1 79.19 3 ALA B N 1
ATOM 671 C CA . ALA B 1 3 ? 5.57 -18.125 0.187 1 79.19 3 ALA B CA 1
ATOM 672 C C . ALA B 1 3 ? 5.832 -16.969 1.148 1 79.19 3 ALA B C 1
ATOM 674 O O . ALA B 1 3 ? 4.895 -16.359 1.66 1 79.19 3 ALA B O 1
ATOM 675 N N . ALA B 1 4 ? 7.043 -16.516 1.236 1 85.81 4 ALA B N 1
ATOM 676 C CA . ALA B 1 4 ? 7.418 -15.469 2.184 1 85.81 4 ALA B CA 1
ATOM 677 C C . ALA B 1 4 ? 6.906 -14.109 1.723 1 85.81 4 ALA B C 1
ATOM 679 O O . ALA B 1 4 ? 6.426 -13.312 2.533 1 85.81 4 ALA B O 1
ATOM 680 N N . GLU B 1 5 ? 7.012 -13.758 0.448 1 88.31 5 GLU B N 1
ATOM 681 C CA . GLU B 1 5 ? 6.551 -12.484 -0.101 1 88.31 5 GLU B CA 1
ATOM 682 C C . GLU B 1 5 ? 5.035 -12.344 0.029 1 88.31 5 GLU B C 1
ATOM 684 O O . GLU B 1 5 ? 4.531 -11.273 0.368 1 88.31 5 GLU B O 1
ATOM 689 N N . VAL B 1 6 ? 4.332 -13.438 -0.135 1 91.81 6 VAL B N 1
ATOM 690 C CA . VAL B 1 6 ? 2.879 -13.438 -0.017 1 91.81 6 VAL B CA 1
ATOM 691 C C . VAL B 1 6 ? 2.475 -13.094 1.414 1 91.81 6 VAL B C 1
ATOM 693 O O . VAL B 1 6 ? 1.552 -12.305 1.631 1 91.81 6 VAL B O 1
ATOM 696 N N . GLU B 1 7 ? 3.213 -13.695 2.312 1 92.56 7 GLU B N 1
ATOM 697 C CA . GLU B 1 7 ? 2.92 -13.43 3.719 1 92.56 7 GLU B CA 1
ATOM 698 C C . GLU B 1 7 ? 3.135 -11.961 4.062 1 92.56 7 GLU B C 1
ATOM 700 O O . GLU B 1 7 ? 2.33 -11.359 4.777 1 92.56 7 GLU B O 1
ATOM 705 N N . LYS B 1 8 ? 4.215 -11.398 3.619 1 93.81 8 LYS B N 1
ATOM 706 C CA . LYS B 1 8 ? 4.527 -10 3.9 1 93.81 8 LYS B CA 1
ATOM 707 C C . LYS B 1 8 ? 3.455 -9.078 3.336 1 93.81 8 LYS B C 1
ATOM 709 O O . LYS B 1 8 ? 3.021 -8.141 4.008 1 93.81 8 LYS B O 1
ATOM 714 N N . VAL B 1 9 ? 3.002 -9.281 2.08 1 96.06 9 VAL B N 1
ATOM 715 C CA . VAL B 1 9 ? 1.983 -8.445 1.451 1 96.06 9 VAL B CA 1
ATOM 716 C C . VAL B 1 9 ? 0.635 -8.672 2.131 1 96.06 9 VAL B C 1
ATOM 718 O O . VAL B 1 9 ? -0.127 -7.727 2.346 1 96.06 9 VAL B O 1
ATOM 721 N N . SER B 1 10 ? 0.389 -9.961 2.539 1 94.5 10 SER B N 1
ATOM 722 C CA . SER B 1 10 ? -0.859 -10.281 3.225 1 94.5 10 SER B CA 1
ATOM 723 C C . SER B 1 10 ? -0.982 -9.508 4.535 1 94.5 10 SER B C 1
ATOM 725 O O . SER B 1 10 ? -2.082 -9.117 4.93 1 94.5 10 SER B O 1
ATOM 727 N N . ALA B 1 11 ? 0.134 -9.258 5.148 1 93.38 11 ALA B N 1
ATOM 728 C CA . ALA B 1 11 ? 0.145 -8.547 6.422 1 93.38 11 ALA B CA 1
ATOM 729 C C . ALA B 1 11 ? -0.26 -7.086 6.238 1 93.38 11 ALA B C 1
ATOM 731 O O . ALA B 1 11 ? -0.651 -6.418 7.199 1 93.38 11 ALA B O 1
ATOM 732 N N . LEU B 1 12 ? -0.193 -6.562 5.031 1 94.31 12 LEU B N 1
ATOM 733 C CA . LEU B 1 12 ? -0.562 -5.188 4.723 1 94.31 12 LEU B CA 1
ATOM 734 C C . LEU B 1 12 ? -2.074 -5.051 4.574 1 94.31 12 LEU B C 1
ATOM 736 O O . LEU B 1 12 ? -2.627 -3.969 4.785 1 94.31 12 LEU B O 1
ATOM 740 N N . VAL B 1 13 ? -2.764 -6.129 4.254 1 95.38 13 VAL B N 1
ATOM 741 C CA . VAL B 1 13 ? -4.141 -6.086 3.771 1 95.38 13 VAL B CA 1
ATOM 742 C C . VAL B 1 13 ? -5.043 -5.469 4.84 1 95.38 13 VAL B C 1
ATOM 744 O O . VAL B 1 13 ? -5.789 -4.523 4.559 1 95.38 13 VAL B O 1
ATOM 747 N N . PRO B 1 14 ? -4.867 -5.914 6.121 1 93.5 14 PRO B N 1
ATOM 748 C CA . PRO B 1 14 ? -5.75 -5.316 7.129 1 93.5 14 PRO B CA 1
ATOM 749 C C . PRO B 1 14 ? -5.512 -3.82 7.309 1 93.5 14 PRO B C 1
ATOM 751 O O . PRO B 1 14 ? -6.461 -3.064 7.539 1 93.5 14 PRO B O 1
ATOM 754 N N . HIS B 1 15 ? -4.273 -3.373 7.215 1 93.5 15 HIS B N 1
ATOM 755 C CA . HIS B 1 15 ? -3.953 -1.957 7.352 1 93.5 15 HIS B CA 1
ATOM 756 C C . HIS B 1 15 ? -4.473 -1.155 6.164 1 93.5 15 HIS B C 1
ATOM 758 O O . HIS B 1 15 ? -5.012 -0.061 6.336 1 93.5 15 HIS B O 1
ATOM 764 N N . LEU B 1 16 ? -4.344 -1.69 4.969 1 95.19 16 LEU B N 1
ATOM 765 C CA . LEU B 1 16 ? -4.797 -1.027 3.754 1 95.19 16 LEU B CA 1
ATOM 766 C C . LEU B 1 16 ? -6.309 -0.804 3.787 1 95.19 16 LEU B C 1
ATOM 768 O O . LEU B 1 16 ? -6.797 0.236 3.342 1 95.19 16 LEU B O 1
ATOM 772 N N . LEU B 1 17 ? -7.027 -1.713 4.43 1 93.62 17 LEU B N 1
ATOM 773 C CA . LEU B 1 17 ? -8.484 -1.656 4.422 1 93.62 17 LEU B CA 1
ATOM 774 C C . LEU B 1 17 ? -8.992 -0.567 5.359 1 93.62 17 LEU B C 1
ATOM 776 O O . LEU B 1 17 ? -10.141 -0.131 5.25 1 93.62 17 LEU B O 1
ATOM 780 N N . THR B 1 18 ? -8.109 -0.126 6.25 1 92.5 18 THR B N 1
ATOM 781 C CA . THR B 1 18 ? -8.531 0.892 7.207 1 92.5 18 THR B CA 1
ATOM 782 C C . THR B 1 18 ? -8.258 2.291 6.664 1 92.5 18 THR B C 1
ATOM 784 O O . THR B 1 18 ? -8.695 3.285 7.246 1 92.5 18 THR B O 1
ATOM 787 N N . ILE B 1 19 ? -7.543 2.383 5.621 1 93.19 19 ILE B N 1
ATOM 788 C CA . ILE B 1 19 ? -7.293 3.67 4.984 1 93.19 19 ILE B CA 1
ATOM 789 C C . ILE B 1 19 ? -8.531 4.113 4.211 1 93.19 19 ILE B C 1
ATOM 791 O O . ILE B 1 19 ? -9.125 3.326 3.471 1 93.19 19 ILE B O 1
ATOM 795 N N . PRO B 1 20 ? -8.93 5.359 4.359 1 93.06 20 PRO B N 1
ATOM 796 C CA . PRO B 1 20 ? -10.18 5.824 3.752 1 93.06 20 PRO B CA 1
ATOM 797 C C . PRO B 1 20 ? -10.086 5.945 2.232 1 93.06 20 PRO B C 1
ATOM 799 O O . PRO B 1 20 ? -11.078 6.25 1.57 1 93.06 20 PRO B O 1
ATOM 802 N N . HIS B 1 21 ? -9.008 5.625 1.646 1 95.38 21 HIS B N 1
ATOM 803 C CA . HIS B 1 21 ? -8.805 5.691 0.203 1 95.38 21 HIS B CA 1
ATOM 804 C C . HIS B 1 21 ? -8.781 4.293 -0.413 1 95.38 21 HIS B C 1
ATOM 806 O O . HIS B 1 21 ? -8.133 3.391 0.118 1 95.38 21 HIS B O 1
ATOM 812 N N . LYS B 1 22 ? -9.406 4.109 -1.553 1 96.19 22 LYS B N 1
ATOM 813 C CA . LYS B 1 22 ? -9.523 2.809 -2.207 1 96.19 22 LYS B CA 1
ATOM 814 C C . LYS B 1 22 ? -8.336 2.539 -3.121 1 96.19 22 LYS B C 1
ATOM 816 O O . LYS B 1 22 ? -8.102 1.398 -3.527 1 96.19 22 LYS B O 1
ATOM 821 N N . LYS B 1 23 ? -7.711 3.617 -3.508 1 97.94 23 LYS B N 1
ATOM 822 C CA . LYS B 1 23 ? -6.508 3.506 -4.324 1 97.94 23 LYS B CA 1
ATOM 823 C C . LYS B 1 23 ? -5.309 4.145 -3.627 1 97.94 23 LYS B C 1
ATOM 825 O O . LYS B 1 23 ? -5.418 5.238 -3.07 1 97.94 23 LYS B O 1
ATOM 830 N N . ILE B 1 24 ? -4.238 3.455 -3.621 1 98.06 24 ILE B N 1
ATOM 831 C CA . ILE B 1 24 ? -3.008 3.922 -2.992 1 98.06 24 ILE B CA 1
ATOM 832 C C . ILE B 1 24 ? -1.82 3.641 -3.91 1 98.06 24 ILE B C 1
ATOM 834 O O . ILE B 1 24 ? -1.715 2.555 -4.484 1 98.06 24 ILE B O 1
ATOM 838 N N . TRP B 1 25 ? -1.037 4.633 -4.145 1 98.31 25 TRP B N 1
ATOM 839 C CA . TRP B 1 25 ? 0.218 4.504 -4.879 1 98.31 25 TRP B CA 1
ATOM 840 C C . TRP B 1 25 ? 1.409 4.785 -3.969 1 98.31 25 TRP B C 1
ATOM 842 O O . TRP B 1 25 ? 1.497 5.859 -3.367 1 98.31 25 TRP B O 1
ATOM 852 N N . VAL B 1 26 ? 2.291 3.814 -3.932 1 98.38 26 VAL B N 1
ATOM 853 C CA . VAL B 1 26 ? 3.424 3.936 -3.021 1 98.38 26 VAL B CA 1
ATOM 854 C C . VAL B 1 26 ? 4.73 3.85 -3.807 1 98.38 26 VAL B C 1
ATOM 856 O O . VAL B 1 26 ? 4.867 3.018 -4.707 1 98.38 26 VAL B O 1
ATOM 859 N N . GLU B 1 27 ? 5.652 4.656 -3.516 1 98.38 27 GLU B N 1
ATOM 860 C CA . GLU B 1 27 ? 7.004 4.594 -4.07 1 98.38 27 GLU B CA 1
ATOM 861 C C . GLU B 1 27 ? 8.055 4.887 -3 1 98.38 27 GLU B C 1
ATOM 863 O O . GLU B 1 27 ? 7.992 5.922 -2.332 1 98.38 27 GLU B O 1
ATOM 868 N N . TYR B 1 28 ? 8.969 3.977 -2.816 1 98.06 28 TYR B N 1
ATOM 869 C CA . TYR B 1 28 ? 10.086 4.199 -1.909 1 98.06 28 TYR B CA 1
ATOM 870 C C . TYR B 1 28 ? 11.352 4.562 -2.682 1 98.06 28 TYR B C 1
ATOM 872 O O . TYR B 1 28 ? 11.844 3.768 -3.482 1 98.06 28 TYR B O 1
ATOM 880 N N . ASP B 1 29 ? 11.773 5.773 -2.504 1 97.94 29 ASP B N 1
ATOM 881 C CA . ASP B 1 29 ? 13.062 6.238 -3.002 1 97.94 29 ASP B CA 1
ATOM 882 C C . ASP B 1 29 ? 14.18 5.926 -2.008 1 97.94 29 ASP B C 1
ATOM 884 O O . ASP B 1 29 ? 14.43 6.707 -1.084 1 97.94 29 ASP B O 1
ATOM 888 N N . GLU B 1 30 ? 14.883 4.875 -2.197 1 95.44 30 GLU B N 1
ATOM 889 C CA . GLU B 1 30 ? 15.898 4.402 -1.267 1 95.44 30 GLU B CA 1
ATOM 890 C C . GLU B 1 30 ? 17.062 5.387 -1.165 1 95.44 30 GLU B C 1
ATOM 892 O O . GLU B 1 30 ? 17.609 5.598 -0.083 1 95.44 30 GLU B O 1
ATOM 897 N N . GLU B 1 31 ? 17.406 5.949 -2.312 1 96.5 31 GLU B N 1
ATOM 898 C CA . GLU B 1 31 ? 18.547 6.871 -2.334 1 96.5 31 GLU B CA 1
ATOM 899 C C . GLU B 1 31 ? 18.266 8.109 -1.481 1 96.5 31 GLU B C 1
ATOM 901 O O . GLU B 1 31 ? 19.125 8.539 -0.704 1 96.5 31 GLU B O 1
ATOM 906 N N . ALA B 1 32 ? 17.109 8.625 -1.541 1 97.62 32 ALA B N 1
ATOM 907 C CA . ALA B 1 32 ? 16.75 9.812 -0.77 1 97.62 32 ALA B CA 1
ATOM 908 C C . ALA B 1 32 ? 16.188 9.43 0.594 1 97.62 32 ALA B C 1
ATOM 910 O O . ALA B 1 32 ? 15.984 10.297 1.452 1 97.62 32 ALA B O 1
ATOM 911 N N . ASP B 1 33 ? 15.867 8.07 0.834 1 97.19 33 ASP B N 1
ATOM 912 C CA . ASP B 1 33 ? 15.234 7.543 2.035 1 97.19 33 ASP B CA 1
ATOM 913 C C . ASP B 1 33 ? 13.883 8.219 2.281 1 97.19 33 ASP B C 1
ATOM 915 O O . ASP B 1 33 ? 13.625 8.719 3.377 1 97.19 33 ASP B O 1
ATOM 919 N N . VAL B 1 34 ? 13.047 8.258 1.215 1 98.25 34 VAL B N 1
ATOM 920 C CA . VAL B 1 34 ? 11.742 8.906 1.219 1 98.25 34 VAL B CA 1
ATOM 921 C C . VAL B 1 34 ? 10.68 7.945 0.694 1 98.25 34 VAL B C 1
ATOM 923 O O . VAL B 1 34 ? 10.883 7.285 -0.329 1 98.25 34 VAL B O 1
ATOM 926 N N . LEU B 1 35 ? 9.617 7.836 1.448 1 98.44 35 LEU B N 1
ATOM 927 C CA . LEU B 1 35 ? 8.461 7.062 1.002 1 98.44 35 LEU B CA 1
ATOM 928 C C . LEU B 1 35 ? 7.32 7.984 0.581 1 98.44 35 LEU B C 1
ATOM 930 O O . LEU B 1 35 ? 6.887 8.836 1.359 1 98.44 35 LEU B O 1
ATOM 934 N N . TYR B 1 36 ? 6.855 7.871 -0.646 1 98.31 36 TYR B N 1
ATOM 935 C CA . TYR B 1 36 ? 5.715 8.602 -1.183 1 98.31 36 TYR B CA 1
ATOM 936 C C . TYR B 1 36 ? 4.453 7.754 -1.147 1 98.31 36 TYR B C 1
ATOM 938 O O . TYR B 1 36 ? 4.445 6.621 -1.634 1 98.31 36 TYR B O 1
ATOM 946 N N . VAL B 1 37 ? 3.469 8.234 -0.58 1 98.12 37 VAL B N 1
ATOM 947 C CA . VAL B 1 37 ? 2.145 7.621 -0.58 1 98.12 37 VAL B CA 1
ATOM 948 C C . VAL B 1 37 ? 1.133 8.578 -1.206 1 98.12 37 VAL B C 1
ATOM 950 O O . VAL B 1 37 ? 0.943 9.695 -0.72 1 98.12 37 VAL B O 1
ATOM 953 N N . ASN B 1 38 ? 0.519 8.164 -2.271 1 98 38 ASN B N 1
ATOM 954 C CA . ASN B 1 38 ? -0.452 8.992 -2.977 1 98 38 ASN B CA 1
ATOM 955 C C . ASN B 1 38 ? -1.839 8.359 -2.975 1 98 38 ASN B C 1
ATOM 957 O O . ASN B 1 38 ? -1.973 7.148 -3.168 1 98 38 ASN B O 1
ATOM 961 N N . PHE B 1 39 ? -2.812 9.133 -2.828 1 97.56 39 PHE B N 1
ATOM 962 C CA . PHE B 1 39 ? -4.188 8.656 -2.795 1 97.56 39 PHE B CA 1
ATOM 963 C C . PHE B 1 39 ? -4.965 9.141 -4.012 1 97.56 39 PHE B C 1
ATOM 965 O O . PHE B 1 39 ? -6.113 8.75 -4.223 1 97.56 39 PHE B O 1
ATOM 972 N N . LYS B 1 40 ? -4.34 9.961 -4.746 1 96.06 40 LYS B N 1
ATOM 973 C CA . LYS B 1 40 ? -4.93 10.531 -5.953 1 96.06 40 LYS B CA 1
ATOM 974 C C . LYS B 1 40 ? -3.877 10.711 -7.043 1 96.06 40 LYS B C 1
ATOM 976 O O . LYS B 1 40 ? -2.777 11.203 -6.777 1 96.06 40 LYS B O 1
ATOM 981 N N . ARG B 1 41 ? -4.219 10.289 -8.297 1 92.94 41 ARG B N 1
ATOM 982 C CA . ARG B 1 41 ? -3.365 10.492 -9.461 1 92.94 41 ARG B CA 1
ATOM 983 C C . ARG B 1 41 ? -4.191 10.875 -10.688 1 92.94 41 ARG B C 1
ATOM 985 O O . ARG B 1 41 ? -5.125 10.156 -11.062 1 92.94 41 ARG B O 1
ATOM 992 N N . PRO B 1 42 ? -3.871 11.984 -11.328 1 91.44 42 PRO B N 1
ATOM 993 C CA . PRO B 1 42 ? -2.854 12.953 -10.898 1 91.44 42 PRO B CA 1
ATOM 994 C C . PRO B 1 42 ? -3.295 13.781 -9.695 1 91.44 42 PRO B C 1
ATOM 996 O O . PRO B 1 42 ? -4.492 14 -9.5 1 91.44 42 PRO B O 1
ATOM 999 N N . SER B 1 43 ? -2.277 14 -8.75 1 89.44 43 SER B N 1
ATOM 1000 C CA . SER B 1 43 ? -2.586 14.898 -7.641 1 89.44 43 SER B CA 1
ATOM 1001 C C . SER B 1 43 ? -1.958 16.266 -7.852 1 89.44 43 SER B C 1
ATOM 1003 O O . SER B 1 43 ? -0.864 16.375 -8.406 1 89.44 43 SER B O 1
ATOM 1005 N N . ARG B 1 44 ? -2.76 17.25 -7.586 1 93.12 44 ARG B N 1
ATOM 1006 C CA . ARG B 1 44 ? -2.279 18.625 -7.594 1 93.12 44 ARG B CA 1
ATOM 1007 C C . ARG B 1 44 ? -2.48 19.297 -6.234 1 93.12 44 ARG B C 1
ATOM 1009 O O . ARG B 1 44 ? -3.451 20.016 -6.031 1 93.12 44 ARG B O 1
ATOM 1016 N N . ALA B 1 45 ? -1.647 19.047 -5.363 1 94.62 45 ALA B N 1
ATOM 1017 C CA . ALA B 1 45 ? -1.77 19.594 -4.016 1 94.62 45 ALA B CA 1
ATOM 1018 C C . ALA B 1 45 ? -1.709 21.125 -4.035 1 94.62 45 ALA B C 1
ATOM 1020 O O . ALA B 1 45 ? -0.899 21.703 -4.754 1 94.62 45 ALA B O 1
ATOM 1021 N N . ASP B 1 46 ? -2.582 21.719 -3.377 1 97.31 46 ASP B N 1
ATOM 1022 C CA . ASP B 1 46 ? -2.559 23.172 -3.256 1 97.31 46 ASP B CA 1
ATOM 1023 C C . ASP B 1 46 ? -2.162 23.609 -1.844 1 97.31 46 ASP B C 1
ATOM 1025 O O . ASP B 1 46 ? -2.082 24.797 -1.55 1 97.31 46 ASP B O 1
ATOM 1029 N N . ASP B 1 47 ? -2.004 22.656 -0.886 1 95.75 47 ASP B N 1
ATOM 1030 C CA . ASP B 1 47 ? -1.539 22.875 0.481 1 95.75 47 ASP B CA 1
ATOM 1031 C C . ASP B 1 47 ? -0.645 21.734 0.943 1 95.75 47 ASP B C 1
ATOM 1033 O O . ASP B 1 47 ? -0.84 20.578 0.538 1 95.75 47 ASP B O 1
ATOM 1037 N N . SER B 1 48 ? 0.341 22.016 1.674 1 96.19 48 SER B N 1
ATOM 1038 C CA . SER B 1 48 ? 1.228 21.016 2.268 1 96.19 48 SER B CA 1
ATOM 1039 C C . SER B 1 48 ? 1.664 21.438 3.67 1 96.19 48 SER B C 1
ATOM 1041 O O . SER B 1 48 ? 1.851 22.625 3.941 1 96.19 48 SER B O 1
ATOM 1043 N N . GLU B 1 49 ? 1.82 20.453 4.57 1 96.06 49 GLU B N 1
ATOM 1044 C CA . GLU B 1 49 ? 2.242 20.672 5.949 1 96.06 49 GLU B CA 1
ATOM 1045 C C . GLU B 1 49 ? 3.332 19.688 6.359 1 96.06 49 GLU B C 1
ATOM 1047 O O . GLU B 1 49 ? 3.211 18.484 6.117 1 96.06 49 GLU B O 1
ATOM 1052 N N . LEU B 1 50 ? 4.371 20.203 6.887 1 96.25 50 LEU B N 1
ATOM 1053 C CA . LEU B 1 50 ? 5.398 19.375 7.504 1 96.25 50 LEU B CA 1
ATOM 1054 C C . LEU B 1 50 ? 5.098 19.141 8.977 1 96.25 50 LEU B C 1
ATOM 1056 O O . LEU B 1 50 ? 4.945 20.094 9.742 1 96.25 50 LEU B O 1
ATOM 1060 N N . THR B 1 51 ? 4.992 17.891 9.359 1 94.19 51 THR B N 1
ATOM 1061 C CA . THR B 1 51 ? 4.688 17.578 10.75 1 94.19 51 THR B CA 1
ATOM 1062 C C . THR B 1 51 ? 5.973 17.406 11.555 1 94.19 51 THR B C 1
ATOM 1064 O O . THR B 1 51 ? 7.066 17.391 10.992 1 94.19 51 THR B O 1
ATOM 1067 N N . ASP B 1 52 ? 5.852 17.25 12.891 1 91.31 52 ASP B N 1
ATOM 1068 C CA . ASP B 1 52 ? 7 17.109 13.781 1 91.31 52 ASP B CA 1
ATOM 1069 C C . ASP B 1 52 ? 7.684 15.758 13.578 1 91.31 52 ASP B C 1
ATOM 1071 O O . ASP B 1 52 ? 8.859 15.602 13.914 1 91.31 52 ASP B O 1
ATOM 1075 N N . ASP B 1 53 ? 6.996 14.805 12.961 1 91.25 53 ASP B N 1
ATOM 1076 C CA . ASP B 1 53 ? 7.531 13.453 12.789 1 91.25 53 ASP B CA 1
ATOM 1077 C C . ASP B 1 53 ? 8.055 13.242 11.375 1 91.25 53 ASP B C 1
ATOM 1079 O O . ASP B 1 53 ? 8.031 12.125 10.859 1 91.25 53 ASP B O 1
ATOM 1083 N N . ASP B 1 54 ? 8.398 14.359 10.703 1 95.31 54 ASP B N 1
ATOM 1084 C CA . ASP B 1 54 ? 9.047 14.297 9.398 1 95.31 54 ASP B CA 1
ATOM 1085 C C . ASP B 1 54 ? 8.102 13.719 8.344 1 95.31 54 ASP B C 1
ATOM 1087 O O . ASP B 1 54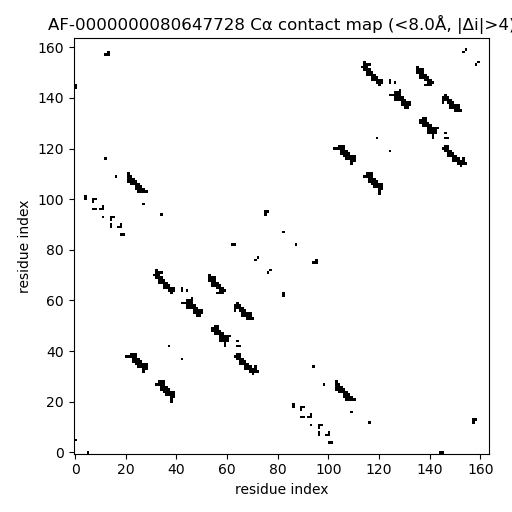 ? 8.508 12.891 7.527 1 95.31 54 ASP B O 1
ATOM 1091 N N . ILE B 1 55 ? 6.82 14.078 8.43 1 97.25 55 ILE B N 1
ATOM 1092 C CA . ILE B 1 55 ? 5.828 13.695 7.43 1 97.25 55 ILE B CA 1
ATOM 1093 C C . ILE B 1 55 ? 5.289 14.938 6.734 1 97.25 55 ILE B C 1
ATOM 1095 O O . ILE B 1 55 ? 4.945 15.93 7.391 1 97.25 55 ILE B O 1
ATOM 1099 N N . ILE B 1 56 ? 5.32 14.969 5.453 1 97.62 56 ILE B N 1
ATOM 1100 C CA . ILE B 1 56 ? 4.672 16.031 4.691 1 97.62 56 ILE B CA 1
ATOM 1101 C C . ILE B 1 56 ? 3.275 15.578 4.266 1 97.62 56 ILE B C 1
ATOM 1103 O O . ILE B 1 56 ? 3.125 14.57 3.58 1 97.62 56 ILE B O 1
ATOM 1107 N N . ILE B 1 57 ? 2.34 16.266 4.66 1 97.56 57 ILE B N 1
ATOM 1108 C CA . ILE B 1 57 ? 0.958 16 4.285 1 97.56 57 ILE B CA 1
ATOM 1109 C C . ILE B 1 57 ? 0.538 16.938 3.154 1 97.56 57 ILE B C 1
ATOM 1111 O O . ILE B 1 57 ? 0.645 18.156 3.279 1 97.56 57 ILE B O 1
ATOM 1115 N N . ARG B 1 58 ? 0.155 16.438 2.039 1 97.25 58 ARG B N 1
ATOM 1116 C CA . ARG B 1 58 ? -0.289 17.203 0.875 1 97.25 58 ARG B CA 1
ATOM 1117 C C . ARG B 1 58 ? -1.806 17.141 0.73 1 97.25 58 ARG B C 1
ATOM 1119 O O . ARG B 1 58 ? -2.408 16.078 0.862 1 97.25 58 ARG B O 1
ATOM 1126 N N . ARG B 1 59 ? -2.416 18.297 0.507 1 96.62 59 ARG B N 1
ATOM 1127 C CA . ARG B 1 59 ? -3.867 18.391 0.397 1 96.62 59 ARG B CA 1
ATOM 1128 C C . ARG B 1 59 ? -4.273 19.094 -0.895 1 96.62 59 ARG B C 1
ATOM 1130 O O . ARG B 1 59 ? -3.535 19.938 -1.406 1 96.62 59 ARG B O 1
ATOM 1137 N N . GLU B 1 60 ? -5.312 18.703 -1.473 1 96.19 60 GLU B N 1
ATOM 1138 C CA . GLU B 1 60 ? -6.016 19.359 -2.568 1 96.19 60 GLU B CA 1
ATOM 1139 C C . GLU B 1 60 ? -7.445 19.719 -2.168 1 96.19 60 GLU B C 1
ATOM 1141 O O . GLU B 1 60 ? -8.258 18.844 -1.881 1 96.19 60 GLU B O 1
ATOM 1146 N N . LYS B 1 61 ? -7.734 21.016 -2.033 1 94.75 61 LYS B N 1
ATOM 1147 C CA . LYS B 1 61 ? -9.047 21.5 -1.628 1 94.75 61 LYS B CA 1
ATOM 1148 C C . LYS B 1 61 ? -9.445 20.938 -0.268 1 94.75 61 LYS B C 1
ATOM 1150 O O . LYS B 1 61 ? -10.562 20.438 -0.098 1 94.75 61 LYS B O 1
ATOM 1155 N N . GLY B 1 62 ? -8.445 20.781 0.641 1 92.31 62 GLY B N 1
ATOM 1156 C CA . GLY B 1 62 ? -8.703 20.422 2.025 1 92.31 62 GLY B CA 1
ATOM 1157 C C . GLY B 1 62 ? -8.633 18.922 2.27 1 92.31 62 GLY B C 1
ATOM 1158 O O . GLY B 1 62 ? -8.625 18.484 3.42 1 92.31 62 GLY B O 1
ATOM 1159 N N . GLU B 1 63 ? -8.57 18.141 1.155 1 93.25 63 GLU B N 1
ATOM 1160 C CA . GLU B 1 63 ? -8.523 16.688 1.277 1 93.25 63 GLU B CA 1
ATOM 1161 C C . GLU B 1 63 ? -7.098 16.156 1.11 1 93.25 63 GLU B C 1
ATOM 1163 O O . GLU B 1 63 ? -6.355 16.625 0.248 1 93.25 63 GLU B O 1
ATOM 1168 N N . VAL B 1 64 ? -6.727 15.25 1.964 1 95.25 64 VAL B N 1
ATOM 1169 C CA . VAL B 1 64 ? -5.391 14.664 1.863 1 95.25 64 VAL B CA 1
ATOM 1170 C C . VAL B 1 64 ? -5.273 13.867 0.565 1 95.25 64 VAL B C 1
ATOM 1172 O O . VAL B 1 64 ? -6.082 12.977 0.3 1 95.25 64 VAL B O 1
ATOM 1175 N N . VAL B 1 65 ? -4.316 14.211 -0.204 1 96.5 65 VAL B N 1
ATOM 1176 C CA . VAL B 1 65 ? -4.145 13.523 -1.481 1 96.5 65 VAL B CA 1
ATOM 1177 C C . VAL B 1 65 ? -2.811 12.781 -1.489 1 96.5 65 VAL B C 1
ATOM 1179 O O . VAL B 1 65 ? -2.531 12.008 -2.41 1 96.5 65 VAL B O 1
ATOM 1182 N N . GLY B 1 66 ? -1.949 12.977 -0.474 1 97.31 66 GLY B N 1
ATOM 1183 C CA . GLY B 1 66 ? -0.69 12.258 -0.377 1 97.31 66 GLY B CA 1
ATOM 1184 C C . GLY B 1 66 ? 0.053 12.531 0.918 1 97.31 66 GLY B C 1
ATOM 1185 O O . GLY B 1 66 ? -0.285 13.461 1.65 1 97.31 66 GLY B O 1
ATOM 1186 N N . MET B 1 67 ? 1.019 11.734 1.161 1 97.88 67 MET B N 1
ATOM 1187 C CA . MET B 1 67 ? 1.934 11.859 2.293 1 97.88 67 MET B CA 1
ATOM 1188 C C . MET B 1 67 ? 3.355 11.484 1.885 1 97.88 67 MET B C 1
ATOM 1190 O O . MET B 1 67 ? 3.561 10.531 1.13 1 97.88 67 MET B O 1
ATOM 1194 N N . THR B 1 68 ? 4.297 12.227 2.336 1 98.06 68 THR B N 1
ATOM 1195 C CA . THR B 1 68 ? 5.711 11.945 2.117 1 98.06 68 THR B CA 1
ATOM 1196 C C . THR B 1 68 ? 6.426 11.703 3.443 1 98.06 68 THR B C 1
ATOM 1198 O O . THR B 1 68 ? 6.449 12.578 4.312 1 98.06 68 THR B O 1
ATOM 1201 N N . PHE B 1 69 ? 6.898 10.516 3.676 1 97.94 69 PHE B N 1
ATOM 1202 C CA . PHE B 1 69 ? 7.66 10.148 4.867 1 97.94 69 PHE B CA 1
ATOM 1203 C C . PHE B 1 69 ? 9.156 10.336 4.633 1 97.94 69 PHE B C 1
ATOM 1205 O O . PHE B 1 69 ? 9.742 9.664 3.787 1 97.94 69 PHE B O 1
ATOM 1212 N N . LEU B 1 70 ? 9.734 11.219 5.344 1 97.88 70 LEU B N 1
ATOM 1213 C CA . LEU B 1 70 ? 11.156 11.523 5.215 1 97.88 70 LEU B CA 1
ATOM 1214 C C . LEU B 1 70 ? 11.977 10.695 6.191 1 97.88 70 LEU B C 1
ATOM 1216 O O . LEU B 1 70 ? 11.477 10.273 7.234 1 97.88 70 LEU B O 1
ATOM 1220 N N . ASN B 1 71 ? 13.219 10.391 5.859 1 96.38 71 ASN B N 1
ATOM 1221 C CA . ASN B 1 71 ? 14.141 9.68 6.738 1 96.38 71 ASN B CA 1
ATOM 1222 C C . ASN B 1 71 ? 13.539 8.391 7.27 1 96.38 71 ASN B C 1
ATOM 1224 O O . ASN B 1 71 ? 13.547 8.141 8.477 1 96.38 71 ASN B O 1
ATOM 1228 N N . VAL B 1 72 ? 13.008 7.641 6.395 1 95.25 72 VAL B N 1
ATOM 1229 C CA . VAL B 1 72 ? 12.227 6.445 6.699 1 95.25 72 VAL B CA 1
ATOM 1230 C C . VAL B 1 72 ? 13.094 5.438 7.449 1 95.25 72 VAL B C 1
ATOM 1232 O O . VAL B 1 72 ? 12.672 4.871 8.461 1 95.25 72 VAL B O 1
ATOM 1235 N N . ALA B 1 73 ? 14.273 5.195 6.898 1 90.75 73 ALA B N 1
ATOM 1236 C CA . ALA B 1 73 ? 15.172 4.219 7.508 1 90.75 73 ALA B CA 1
ATOM 1237 C C . ALA B 1 73 ? 15.477 4.59 8.953 1 90.75 73 ALA B C 1
ATOM 1239 O O . ALA B 1 73 ? 15.539 3.715 9.828 1 90.75 73 ALA B O 1
ATOM 1240 N N . LYS B 1 74 ? 15.719 5.848 9.211 1 88.06 74 LYS B N 1
ATOM 1241 C CA . LYS B 1 74 ? 16.016 6.316 10.555 1 88.06 74 LYS B CA 1
ATOM 1242 C C . LYS B 1 74 ? 14.812 6.176 11.477 1 88.06 74 LYS B C 1
ATOM 1244 O O . LYS B 1 74 ? 14.953 5.781 12.641 1 88.06 74 LYS B O 1
ATOM 1249 N N . ARG B 1 75 ? 13.617 6.414 10.969 1 90.31 75 ARG B N 1
ATOM 1250 C CA . ARG B 1 75 ? 12.406 6.504 11.781 1 90.31 75 ARG B CA 1
ATOM 1251 C C . ARG B 1 75 ? 11.766 5.133 11.961 1 90.31 75 ARG B C 1
ATOM 1253 O O . ARG B 1 75 ? 11.18 4.852 13.008 1 90.31 75 ARG B O 1
ATOM 1260 N N . PHE B 1 76 ? 11.875 4.391 10.906 1 84.25 76 PHE B N 1
ATOM 1261 C CA . PHE B 1 76 ? 11.141 3.127 10.906 1 84.25 76 PHE B CA 1
ATOM 1262 C C . PHE B 1 76 ? 12.109 1.948 10.852 1 84.25 76 PHE B C 1
ATOM 1264 O O . PHE B 1 76 ? 11.703 0.798 11.023 1 84.25 76 PHE B O 1
ATOM 1271 N N . GLY B 1 77 ? 13.531 2.162 10.359 1 65.38 77 GLY B N 1
ATOM 1272 C CA . GLY B 1 77 ? 14.555 1.158 10.148 1 65.38 77 GLY B CA 1
ATOM 1273 C C . GLY B 1 77 ? 15.039 0.519 11.438 1 65.38 77 GLY B C 1
ATOM 1274 O O . GLY B 1 77 ? 15.438 -0.646 11.445 1 65.38 77 GLY B O 1
ATOM 1275 N N . THR B 1 78 ? 15.5 1.115 12.547 1 50.47 78 THR B N 1
ATOM 1276 C CA . THR B 1 78 ? 16.531 0.438 13.336 1 50.47 78 THR B CA 1
ATOM 1277 C C . THR B 1 78 ? 16.094 -0.99 13.664 1 50.47 78 THR B C 1
ATOM 1279 O O . THR B 1 78 ? 16.953 -1.863 13.867 1 50.47 78 THR B O 1
ATOM 1282 N N . LYS B 1 79 ? 14.977 -1.196 14.484 1 42.53 79 LYS B N 1
ATOM 1283 C CA . LYS B 1 79 ? 14.945 -2.107 15.625 1 42.53 79 LYS B CA 1
ATOM 1284 C C . LYS B 1 79 ? 14.789 -3.555 15.172 1 42.53 79 LYS B C 1
ATOM 1286 O O . LYS B 1 79 ? 14.648 -4.457 16 1 42.53 79 LYS B O 1
ATOM 1291 N N . ASN B 1 80 ? 14.328 -3.887 14.117 1 38.09 80 ASN B N 1
ATOM 1292 C CA . ASN B 1 80 ? 14.281 -5.344 14.102 1 38.09 80 ASN B CA 1
ATOM 1293 C C . ASN B 1 80 ? 15.656 -5.953 14.383 1 38.09 80 ASN B C 1
ATOM 1295 O O . ASN B 1 80 ? 15.867 -7.145 14.148 1 38.09 80 ASN B O 1
ATOM 1299 N N . ARG B 1 81 ? 16.75 -5.219 14.375 1 32.31 81 ARG B N 1
ATOM 1300 C CA . ARG B 1 81 ? 17.906 -5.918 14.922 1 32.31 81 ARG B CA 1
ATOM 1301 C C . ARG B 1 81 ? 17.844 -5.988 16.438 1 32.31 81 ARG B C 1
ATOM 1303 O O . ARG B 1 81 ? 18.766 -6.492 17.078 1 32.31 81 ARG B O 1
ATOM 1310 N N . ALA B 1 82 ? 16.906 -5.43 17.172 1 28.7 82 ALA B N 1
ATOM 1311 C CA . ALA B 1 82 ? 17.094 -5.789 18.578 1 28.7 82 ALA B CA 1
ATOM 1312 C C . ALA B 1 82 ? 16.688 -7.238 18.828 1 28.7 82 ALA B C 1
ATOM 1314 O O . ALA B 1 82 ? 15.766 -7.75 18.203 1 28.7 82 ALA B O 1
#

Secondary structure (DSSP, 8-state):
--HHHHHHHHTTHHHHHHSS-SEEEEEEETTTTEEEEESSSS---SEEEE-TTSEEEEEETTEEEEEEEESHHHHH---TT-/--HHHHHHHHTTHHHHHHSS-SEEEEEEETTTTEEEEESSSS---SEEEE-TTSEEEEEETTEEEEEEEESHIIIIIGGGG-

Nearest PDB structures (foldseek):
  6tmk-assembly1_E2  TM=3.382E-01  e=1.233E+00  Toxoplasma gondii GT1
  8dbs-assembly1_A  TM=2.074E-01  e=6.337E-01  Escherichia coli
  5dn6-assembly1_B  TM=3.143E-01  e=1.773E+00  Paracoccus denitrificans
  6wnr-assembly1_C  TM=3.039E-01  e=2.399E+00  Escherichia coli
  6tmk-assembly1_E2  TM=3.382E-01  e=1.164E+00  Toxoplasma gondii GT1

Organism: Methanothrix harundinacea (strain 6Ac) (NCBI:txid1110509)

Solvent-accessible surface area (backbone atoms only — not comparable to full-atom values): 9231 Å² total; per-residue (Å²): 105,59,74,64,58,53,52,54,56,55,66,42,49,60,55,52,70,69,44,95,53,51,39,40,39,36,38,50,41,72,90,78,28,32,37,40,39,30,53,42,84,88,66,71,62,78,44,74,46,77,46,95,80,45,33,36,42,28,17,41,93,75,37,64,32,32,38,36,36,46,50,37,57,80,73,64,36,85,55,87,74,111,106,58,75,64,57,53,52,53,56,55,66,42,49,61,56,53,70,69,44,97,54,53,38,40,41,36,37,51,40,73,90,79,27,32,37,39,39,30,54,43,85,89,65,70,62,78,44,73,46,77,47,97,80,45,32,36,42,28,17,41,94,77,36,65,32,32,38,36,37,49,51,37,54,76,74,64,47,68,59,86,75,109

Foldseek 3Di:
DDPVVVVVVVVCVVVQVPDPAPDWDWDQDVVQRKIKIFRDPPDDFPDWDQDPQRKIFGDDPRHTGIIMHGNCCVRVVDDPVD/DDPVVVVVVVVCVVVQVPDPAPDWDWDQDVVQRKIKIFRDPPDDFPDWDQDPQRKIFGDDPRHTGIIMHGNCCVNPNDPVVD

Sequence (164 aa):
MGAAEVEKVSALVPHLLTIPHKKIWVEYDEEADVLYVNFKRPSRADDSELTDDDIIIRREKGEVVGMTFLNVAKRFGTKNRAMGAAEVEKVSALVPHLLTIPHKKIWVEYDEEADVLYVNFKRPSRADDSELTDDDIIIRREKGEVVGMTFLNVAKRFGTKNRA

pLDDT: mean 90.12, std 15.21, range [27.56, 98.44]

InterPro domains:
  IPR019270 Putative hypoxanthine phosphoribosyltransferase [PF10049] (25-72)

Radius of gyration: 16.16 Å; Cα contacts (8 Å, |Δi|>4): 288; chains: 2; bounding box: 37×45×38 Å